Protein AF-A0A943RK81-F1 (afdb_monomer)

Mean predicted aligned error: 15.26 Å

Sequence (60 aa):
RVNIKLTASIQLVMPGIYELIRVSTEAAIAENIIAGEVPQVYTNVASEEDILNLIPTDLP

Solvent-accessible surface area (backbone atoms only — not comparable to full-atom values): 4274 Å² total; per-residue (Å²): 102,44,65,49,74,50,73,50,78,45,78,48,79,52,96,97,43,78,47,80,47,77,48,76,50,77,44,81,79,38,70,75,81,88,85,71,85,77,56,72,92,75,59,88,49,100,47,85,87,55,77,73,73,84,66,86,82,78,76,134

Nearest PDB structures (foldseek):
  1hxs-assembly1_4  TM=2.275E-01  e=8.086E+00  Human poliovirus 1 Mahoney
  3jbe-assembly1_4  TM=2.115E-01  e=9.319E+00  Human poliovirus 1 Mahoney

Foldseek 3Di:
DDKDKDKDWDWDDDVVDTDIDIDIDIDDDDPDDDDDPDPVVPPPDPDPVCPPPPDPPDDD

Structure (mmCIF, N/CA/C/O backbone):
data_AF-A0A943RK81-F1
#
_entry.id   AF-A0A943RK81-F1
#
loop_
_atom_site.group_PDB
_atom_site.id
_atom_site.type_symbol
_atom_site.label_atom_id
_atom_site.label_alt_id
_atom_site.label_comp_id
_atom_site.label_asym_id
_atom_site.label_entity_id
_atom_site.label_seq_id
_atom_site.pdbx_PDB_ins_code
_atom_site.Cartn_x
_atom_site.Cartn_y
_atom_site.Cartn_z
_atom_site.occupancy
_atom_site.B_iso_or_equiv
_atom_site.auth_seq_id
_atom_site.auth_comp_id
_atom_site.auth_asym_id
_atom_site.auth_atom_id
_atom_site.pdbx_PDB_model_num
ATOM 1 N N . ARG A 1 1 ? -14.104 -1.491 8.567 1.00 65.69 1 ARG A N 1
ATOM 2 C CA . ARG A 1 1 ? -13.005 -2.223 7.895 1.00 65.69 1 ARG A CA 1
ATOM 3 C C . ARG A 1 1 ? -11.925 -1.237 7.489 1.00 65.69 1 ARG A C 1
ATOM 5 O O . ARG A 1 1 ? -12.202 -0.332 6.714 1.00 65.69 1 ARG A O 1
ATOM 12 N N . VAL A 1 2 ? -10.739 -1.385 8.068 1.00 71.31 2 VAL A N 1
ATOM 13 C CA . VAL A 1 2 ? -9.525 -0.633 7.747 1.00 71.31 2 VAL A CA 1
ATOM 14 C C . VAL A 1 2 ? -8.624 -1.538 6.936 1.00 71.31 2 VAL A C 1
ATOM 16 O O . VAL A 1 2 ? -8.322 -2.655 7.364 1.00 71.31 2 VAL A O 1
ATOM 19 N N . ASN A 1 3 ? -8.178 -1.035 5.791 1.00 81.31 3 ASN A N 1
ATOM 20 C CA . ASN A 1 3 ? -7.244 -1.725 4.919 1.00 81.31 3 ASN A CA 1
ATOM 21 C C . ASN A 1 3 ? -5.977 -0.878 4.795 1.00 81.31 3 ASN A C 1
ATOM 23 O O . ASN A 1 3 ? -6.060 0.328 4.562 1.00 81.31 3 ASN A O 1
ATOM 27 N N . IL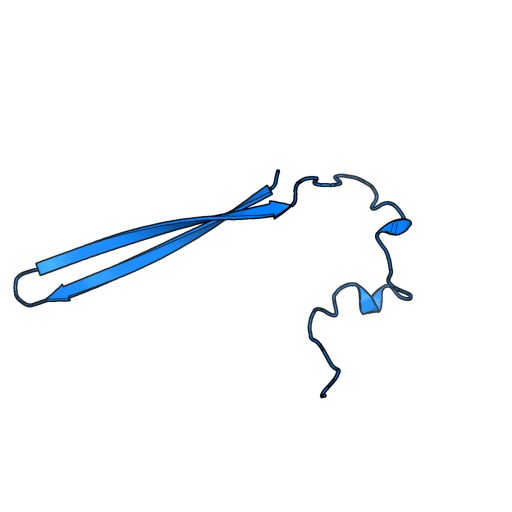E A 1 4 ? -4.810 -1.505 4.926 1.00 81.19 4 ILE A N 1
ATOM 28 C CA . ILE A 1 4 ? -3.543 -0.914 4.495 1.00 81.19 4 ILE A CA 1
ATOM 29 C C . ILE A 1 4 ? -3.397 -1.194 3.012 1.00 81.19 4 ILE A C 1
ATOM 31 O O . ILE A 1 4 ? -3.485 -2.344 2.582 1.00 81.19 4 ILE A O 1
ATOM 35 N N . LYS A 1 5 ? -3.111 -0.142 2.246 1.00 89.88 5 LYS A N 1
ATOM 36 C CA . LYS A 1 5 ? -2.665 -0.247 0.863 1.00 89.88 5 LYS A CA 1
ATOM 37 C C . LYS A 1 5 ? -1.172 0.011 0.807 1.00 89.88 5 LYS A C 1
ATOM 39 O O . LYS A 1 5 ? -0.720 1.115 1.102 1.00 89.88 5 LYS A O 1
ATOM 44 N N . LEU A 1 6 ? -0.415 -0.996 0.402 1.00 89.81 6 LEU A N 1
ATOM 45 C CA . LEU A 1 6 ? 1.027 -0.901 0.248 1.00 89.81 6 LEU A CA 1
ATOM 46 C C . LEU A 1 6 ? 1.348 -0.833 -1.240 1.00 89.81 6 LEU A C 1
ATOM 48 O O . LEU A 1 6 ? 0.941 -1.707 -2.000 1.00 89.81 6 LEU A O 1
ATOM 52 N N . THR A 1 7 ? 2.030 0.231 -1.660 1.00 93.69 7 THR A N 1
ATOM 53 C CA . THR A 1 7 ? 2.419 0.439 -3.060 1.00 93.69 7 THR A CA 1
ATOM 54 C C . THR A 1 7 ? 3.933 0.514 -3.157 1.00 93.69 7 THR A C 1
ATOM 56 O O . THR A 1 7 ? 4.554 1.355 -2.512 1.00 93.69 7 THR A O 1
ATOM 59 N N . ALA A 1 8 ? 4.516 -0.344 -3.985 1.00 93.25 8 ALA A N 1
ATOM 60 C CA . ALA A 1 8 ? 5.930 -0.350 -4.316 1.00 93.25 8 ALA A CA 1
ATOM 61 C C . ALA A 1 8 ? 6.123 0.085 -5.772 1.00 93.25 8 ALA A C 1
ATOM 63 O O . ALA A 1 8 ? 5.342 -0.276 -6.653 1.00 93.25 8 ALA A O 1
ATOM 64 N N . SER A 1 9 ? 7.169 0.870 -6.024 1.00 95.19 9 SER A N 1
ATOM 65 C CA . SER A 1 9 ? 7.593 1.236 -7.377 1.00 95.19 9 SER A CA 1
ATOM 66 C C . SER A 1 9 ? 8.927 0.565 -7.674 1.00 95.19 9 SER A C 1
ATOM 68 O O . SER A 1 9 ? 9.873 0.711 -6.906 1.00 95.19 9 SER A O 1
ATOM 70 N N . ILE A 1 10 ? 8.990 -0.169 -8.779 1.00 93.44 10 ILE A N 1
ATOM 71 C CA . ILE A 1 10 ? 10.170 -0.880 -9.261 1.00 93.44 10 ILE A CA 1
ATOM 72 C C . ILE A 1 10 ? 10.592 -0.218 -10.567 1.00 93.44 10 ILE A C 1
ATOM 74 O O . ILE A 1 10 ? 9.801 -0.116 -11.504 1.00 93.44 10 ILE A O 1
ATOM 78 N N . GLN A 1 11 ? 11.835 0.242 -10.627 1.00 94.31 11 GLN A N 1
ATOM 79 C CA . GLN A 1 11 ? 12.424 0.788 -11.842 1.00 94.31 11 GLN A CA 1
ATOM 80 C C . GLN A 1 11 ? 13.257 -0.306 -12.509 1.00 94.31 11 GLN A C 1
ATOM 82 O O . GLN A 1 11 ? 14.242 -0.775 -11.939 1.00 94.31 11 GLN A O 1
ATOM 87 N N . LEU A 1 12 ? 12.846 -0.726 -13.701 1.00 91.44 12 LEU A N 1
ATOM 88 C CA . LEU A 1 12 ? 13.533 -1.738 -14.489 1.00 91.44 12 LEU A CA 1
ATOM 89 C C . LEU A 1 12 ? 14.357 -1.051 -15.578 1.00 91.44 12 LEU A C 1
ATOM 91 O O . LEU A 1 12 ? 13.811 -0.368 -16.446 1.00 91.44 12 LEU A O 1
ATOM 95 N N . VAL A 1 13 ? 15.676 -1.235 -15.525 1.00 94.12 13 VAL A N 1
ATOM 96 C CA . VAL A 1 13 ? 16.618 -0.679 -16.502 1.00 94.12 13 VAL A CA 1
ATOM 97 C C . VAL A 1 13 ? 17.393 -1.819 -17.147 1.00 94.12 13 VAL A C 1
ATOM 99 O O . VAL A 1 13 ? 18.125 -2.543 -16.476 1.00 94.12 13 VAL A O 1
ATOM 102 N N . MET A 1 14 ? 17.229 -1.970 -18.459 1.00 91.62 14 MET A N 1
ATOM 103 C CA . MET A 1 14 ? 17.931 -2.941 -19.299 1.00 91.62 14 MET A CA 1
ATOM 104 C C . MET A 1 14 ? 18.369 -2.257 -20.605 1.00 91.62 14 MET A C 1
ATOM 106 O O . MET A 1 14 ? 17.839 -1.201 -20.957 1.00 91.62 14 MET A O 1
ATOM 110 N N . PRO A 1 15 ? 19.323 -2.818 -21.367 1.00 93.44 15 PRO A N 1
ATOM 111 C CA . PRO A 1 15 ? 19.685 -2.259 -22.666 1.00 93.44 15 PRO A CA 1
ATOM 112 C C . PRO A 1 15 ? 18.456 -2.148 -23.585 1.00 93.44 15 PRO A C 1
ATOM 114 O O . PRO A 1 15 ? 17.827 -3.149 -23.915 1.00 93.44 15 PRO A O 1
ATOM 117 N N . GLY A 1 16 ? 18.099 -0.920 -23.971 1.00 91.12 16 GLY A N 1
ATOM 118 C CA . GLY A 1 16 ? 16.942 -0.631 -24.827 1.00 91.12 16 GLY A CA 1
ATOM 119 C C . GLY A 1 16 ? 15.574 -0.622 -24.131 1.00 91.12 16 GLY A C 1
ATOM 120 O O . GLY A 1 16 ? 14.585 -0.323 -24.795 1.00 91.12 16 GLY A O 1
ATOM 121 N N . ILE A 1 17 ? 15.492 -0.907 -22.826 1.00 87.69 17 ILE A N 1
ATOM 122 C CA . ILE A 1 17 ? 14.228 -0.926 -22.072 1.00 87.69 17 ILE A CA 1
ATOM 123 C C . ILE A 1 17 ? 14.388 -0.135 -20.773 1.00 87.69 17 ILE A C 1
ATOM 125 O O . ILE A 1 17 ? 15.263 -0.410 -19.951 1.00 87.69 17 ILE A O 1
ATOM 129 N N . TYR A 1 18 ? 13.494 0.829 -20.580 1.00 91.81 18 TYR A N 1
ATOM 130 C CA . TYR A 1 18 ? 13.351 1.587 -19.345 1.00 91.81 18 TYR A CA 1
ATOM 131 C C . TYR A 1 18 ? 11.878 1.595 -18.950 1.00 91.81 18 TYR A C 1
ATOM 133 O O . TYR A 1 18 ? 11.046 2.126 -19.687 1.00 91.81 18 TYR A O 1
ATOM 141 N N . GLU A 1 19 ? 11.555 1.013 -17.798 1.00 93.75 19 GLU A N 1
ATOM 142 C CA . GLU A 1 19 ? 10.170 0.867 -17.359 1.00 93.75 19 GLU A CA 1
ATOM 143 C C . GLU A 1 19 ? 10.014 1.134 -15.859 1.00 93.75 19 GLU A C 1
ATOM 145 O O . GLU A 1 19 ? 10.865 0.772 -15.045 1.00 93.75 19 GLU A O 1
ATOM 150 N N . LEU A 1 20 ? 8.906 1.779 -15.488 1.00 94.00 20 LEU A N 1
ATOM 151 C CA . LEU A 1 20 ? 8.510 1.983 -14.099 1.00 94.00 20 LEU A CA 1
ATOM 152 C C . LEU A 1 20 ? 7.273 1.136 -13.807 1.00 94.00 20 LEU A C 1
ATOM 154 O O . LEU A 1 20 ? 6.170 1.455 -14.250 1.00 94.00 20 LEU A O 1
ATOM 158 N N . ILE A 1 21 ? 7.457 0.090 -1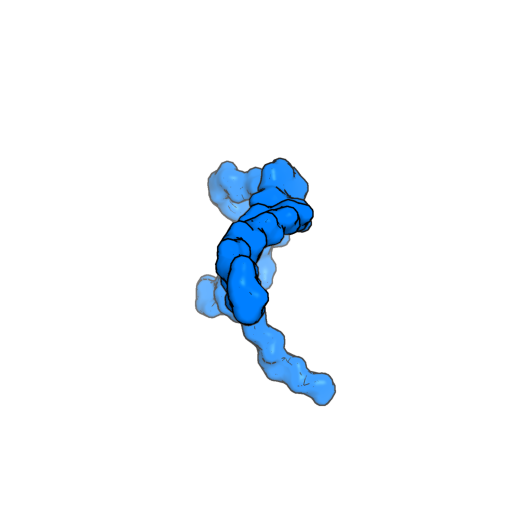3.015 1.00 93.75 21 ILE A N 1
ATOM 159 C CA . ILE A 1 21 ? 6.415 -0.861 -12.642 1.00 93.75 21 ILE A CA 1
ATOM 160 C C . ILE A 1 21 ? 5.904 -0.488 -11.251 1.00 93.75 21 ILE A C 1
ATOM 162 O O . ILE A 1 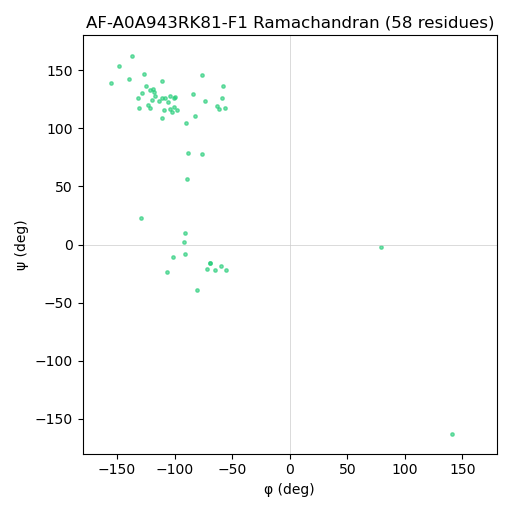21 ? 6.682 -0.354 -10.309 1.00 93.75 21 ILE A O 1
ATOM 166 N N . ARG A 1 22 ? 4.588 -0.320 -11.095 1.00 94.56 22 ARG A N 1
ATOM 167 C CA . ARG A 1 22 ? 3.955 -0.083 -9.790 1.00 94.56 22 ARG A CA 1
ATOM 168 C C . ARG A 1 22 ? 3.182 -1.317 -9.365 1.00 94.56 22 ARG A C 1
ATOM 170 O O . ARG A 1 22 ? 2.316 -1.782 -10.097 1.00 94.56 22 ARG A O 1
ATOM 177 N N . VAL A 1 23 ? 3.474 -1.813 -8.171 1.00 92.81 23 VAL A N 1
ATOM 178 C CA . VAL A 1 23 ? 2.807 -2.973 -7.582 1.0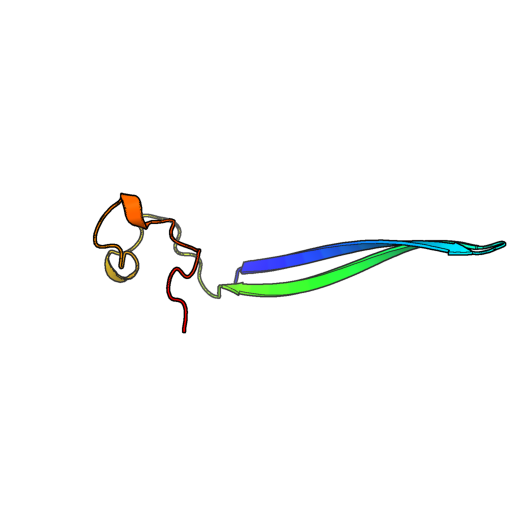0 92.81 23 VAL A CA 1
ATOM 179 C C . VAL A 1 23 ? 2.088 -2.512 -6.326 1.00 92.81 23 VAL A C 1
ATOM 181 O O . VAL A 1 23 ? 2.697 -1.874 -5.471 1.00 92.81 23 VAL A O 1
ATOM 184 N N . SER A 1 24 ? 0.797 -2.815 -6.208 1.00 93.38 24 SER A N 1
ATOM 185 C CA . SER A 1 24 ? 0.008 -2.484 -5.021 1.00 93.38 24 SER A CA 1
ATOM 186 C C . SER A 1 24 ? -0.656 -3.720 -4.436 1.00 93.38 24 SER A C 1
ATOM 188 O O . SER A 1 24 ? -1.244 -4.501 -5.180 1.00 93.38 24 SER A O 1
ATOM 190 N N . THR A 1 25 ? -0.620 -3.850 -3.114 1.00 89.75 25 THR A N 1
ATOM 191 C CA . THR A 1 25 ? -1.334 -4.885 -2.362 1.00 89.75 25 THR A CA 1
ATOM 192 C C . THR A 1 25 ? -2.177 -4.247 -1.266 1.00 89.75 25 THR A C 1
ATOM 194 O O . THR A 1 25 ? -1.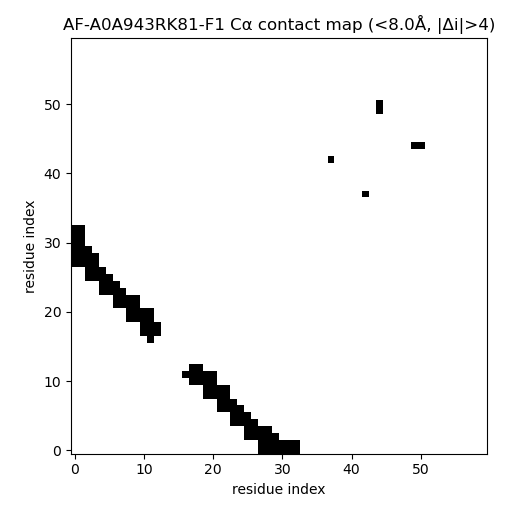793 -3.224 -0.697 1.00 89.75 25 THR A O 1
ATOM 197 N N . GLU A 1 26 ? -3.329 -4.842 -0.969 1.00 89.06 26 GLU A N 1
ATOM 198 C CA . GLU A 1 26 ? -4.222 -4.402 0.100 1.00 89.06 26 GLU A CA 1
ATOM 199 C C . GLU A 1 26 ? -4.356 -5.512 1.145 1.00 89.06 26 GLU A C 1
ATOM 201 O O . GLU A 1 26 ? -4.584 -6.671 0.804 1.00 89.06 26 GLU A O 1
ATOM 206 N N . ALA A 1 27 ? -4.190 -5.158 2.418 1.00 80.44 27 ALA A N 1
ATOM 207 C CA . ALA A 1 27 ? -4.332 -6.069 3.548 1.00 80.44 27 ALA A CA 1
ATOM 208 C C . ALA A 1 27 ? -5.280 -5.460 4.585 1.00 80.44 27 ALA A C 1
ATOM 210 O O . ALA A 1 27 ? -5.130 -4.298 4.969 1.00 80.44 27 ALA A O 1
ATOM 211 N N . ALA A 1 28 ? -6.263 -6.235 5.043 1.00 74.81 28 ALA A N 1
ATOM 212 C CA . ALA A 1 28 ? -7.155 -5.813 6.115 1.00 74.81 28 ALA A CA 1
ATOM 213 C C . ALA A 1 28 ? -6.403 -5.854 7.451 1.00 74.81 28 ALA A C 1
ATOM 215 O O . ALA A 1 28 ? -5.874 -6.895 7.830 1.00 74.81 28 ALA A O 1
ATOM 216 N N . ILE A 1 29 ? -6.364 -4.727 8.158 1.00 73.19 29 ILE A N 1
ATOM 217 C CA . ILE A 1 29 ? -5.701 -4.610 9.469 1.00 73.19 29 ILE A CA 1
ATOM 218 C C . ILE A 1 29 ? -6.686 -4.523 10.630 1.00 73.19 29 ILE A C 1
ATOM 220 O O . ILE A 1 29 ? -6.323 -4.862 11.750 1.00 73.19 29 ILE A O 1
ATOM 224 N N . ALA A 1 30 ? -7.927 -4.091 10.391 1.00 65.88 30 ALA A N 1
ATOM 225 C CA . ALA A 1 30 ? -8.949 -4.063 11.434 1.00 65.88 30 ALA A CA 1
ATOM 226 C C . ALA A 1 30 ? -10.363 -4.136 10.851 1.00 65.88 30 ALA A C 1
ATOM 228 O O . ALA A 1 30 ? -10.687 -3.475 9.861 1.00 65.88 30 ALA A O 1
ATOM 229 N N . GLU A 1 31 ? -11.250 -4.900 11.484 1.00 60.00 31 GLU A N 1
ATOM 230 C CA . GLU A 1 31 ? -12.659 -4.944 11.085 1.00 60.00 31 GLU A CA 1
ATOM 231 C C . GLU A 1 31 ? -13.446 -3.749 11.645 1.00 60.00 31 GLU A C 1
ATOM 233 O O . GLU A 1 31 ? -14.205 -3.119 10.898 1.00 60.00 31 GLU A O 1
ATOM 238 N N . ASN A 1 32 ? -13.158 -3.360 12.893 1.00 58.28 32 ASN A N 1
ATOM 239 C CA . ASN A 1 32 ? -13.787 -2.255 13.617 1.00 58.28 32 ASN A CA 1
ATOM 240 C C . ASN A 1 32 ? -12.755 -1.205 14.052 1.00 58.2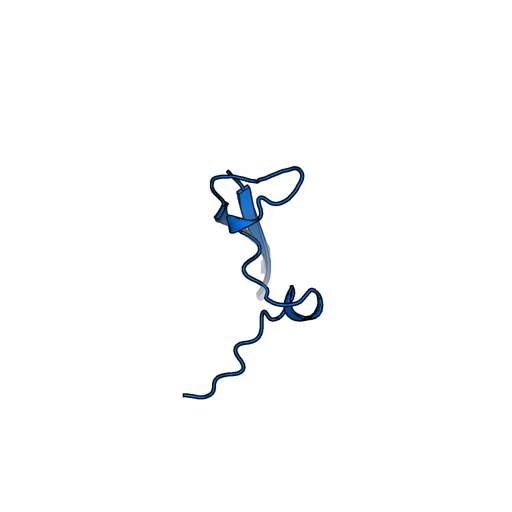8 32 ASN A C 1
ATOM 242 O O . ASN A 1 32 ? -11.713 -1.550 14.600 1.00 58.28 32 ASN A O 1
ATOM 246 N N . ILE A 1 33 ? -13.065 0.072 13.817 1.00 60.47 33 ILE A N 1
ATOM 247 C CA . ILE A 1 33 ? -12.355 1.208 14.419 1.00 60.47 33 ILE A CA 1
ATOM 248 C C . ILE A 1 33 ? -13.217 1.687 15.578 1.00 60.47 33 ILE A C 1
ATOM 250 O O . ILE A 1 33 ? -14.390 1.993 15.366 1.00 60.47 33 ILE A O 1
ATOM 254 N N . ILE A 1 34 ? -12.650 1.777 16.776 1.00 61.25 34 ILE A N 1
ATOM 255 C CA . ILE A 1 34 ? -13.308 2.456 17.890 1.00 61.25 34 ILE A CA 1
ATOM 256 C C . ILE A 1 34 ? -12.862 3.918 17.833 1.00 61.25 34 ILE A C 1
ATOM 258 O O . ILE A 1 34 ? -11.711 4.225 18.122 1.00 61.25 34 ILE A O 1
ATOM 262 N N . ALA A 1 35 ? -13.746 4.807 17.381 1.00 58.34 35 ALA A N 1
ATOM 263 C CA . ALA A 1 35 ? -13.508 6.248 17.378 1.00 58.34 35 ALA A CA 1
ATOM 264 C C . ALA A 1 35 ? -14.268 6.876 18.556 1.00 58.34 35 ALA A C 1
ATOM 266 O O . ALA A 1 35 ? -15.497 6.832 18.582 1.00 58.34 35 ALA A O 1
ATOM 267 N N . GLY A 1 36 ? -13.541 7.422 19.533 1.00 65.31 36 GLY A N 1
ATOM 268 C CA . GLY A 1 36 ? -14.088 7.942 20.792 1.00 65.31 36 GLY A CA 1
ATOM 269 C C . GLY A 1 36 ? -13.174 7.617 21.975 1.00 65.31 36 GLY A C 1
ATOM 270 O O . GLY A 1 36 ? -12.012 7.268 21.770 1.00 65.31 36 GLY A O 1
ATOM 271 N N . GLU A 1 37 ? -13.686 7.712 23.206 1.00 58.75 37 GLU A N 1
ATOM 272 C CA . GLU A 1 37 ? -12.970 7.194 24.379 1.00 58.75 37 GLU A CA 1
ATOM 273 C C . GLU A 1 37 ? -12.704 5.694 24.202 1.00 58.75 37 GLU A C 1
ATOM 275 O O . GLU A 1 37 ? -13.622 4.917 23.921 1.00 58.75 37 GLU A O 1
ATOM 280 N N . VAL A 1 38 ? -11.436 5.290 24.331 1.00 58.53 38 VAL A N 1
ATOM 281 C CA . VAL A 1 38 ? -11.033 3.883 24.261 1.00 58.53 38 VAL A CA 1
ATOM 282 C C . VAL A 1 38 ? -11.698 3.158 25.435 1.00 58.53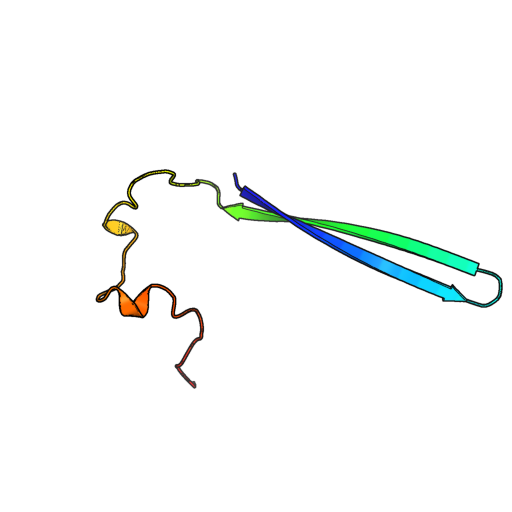 38 VAL A C 1
ATOM 284 O O . VAL A 1 38 ? -11.445 3.526 26.584 1.00 58.53 38 VAL A O 1
ATOM 287 N N . PRO A 1 39 ? -12.554 2.147 25.197 1.00 58.28 39 PRO A N 1
ATOM 288 C CA . PRO A 1 39 ? -13.191 1.422 26.285 1.00 58.28 39 PRO A CA 1
ATOM 289 C C . PRO A 1 39 ? -12.119 0.813 27.188 1.00 58.28 39 PRO A C 1
ATOM 291 O O . PRO A 1 39 ? -11.171 0.214 26.679 1.00 58.28 39 PRO A O 1
ATOM 294 N N . GLN A 1 40 ? -12.289 0.914 28.511 1.00 58.19 40 GLN A N 1
ATOM 295 C CA . GLN A 1 40 ? -11.266 0.499 29.485 1.00 58.19 40 GLN A CA 1
ATOM 296 C C . GLN A 1 40 ? -10.790 -0.958 29.331 1.00 58.19 40 GLN A C 1
ATOM 298 O O . GLN A 1 40 ? -9.687 -1.300 29.740 1.00 58.19 40 GLN A O 1
ATOM 303 N N . VAL A 1 41 ? -11.594 -1.816 28.697 1.00 57.69 41 VAL A N 1
ATOM 304 C CA . VAL A 1 41 ? -11.247 -3.209 28.364 1.00 57.69 41 VAL A CA 1
ATOM 305 C C . VAL A 1 41 ? -10.161 -3.360 27.287 1.00 57.69 41 VAL A C 1
ATOM 307 O O . VAL A 1 41 ? -9.595 -4.441 27.166 1.00 57.69 41 VAL A O 1
ATOM 310 N N . TYR A 1 42 ? -9.856 -2.312 26.516 1.00 50.34 42 TYR A N 1
ATOM 311 C CA . TYR A 1 42 ? -8.785 -2.307 25.508 1.00 50.34 42 TYR A CA 1
ATOM 312 C C . TYR A 1 42 ? -7.506 -1.598 25.984 1.00 50.34 42 TYR A C 1
ATOM 314 O O . TYR A 1 42 ? -6.466 -1.728 25.343 1.00 50.34 42 TYR A O 1
ATOM 322 N N . THR A 1 43 ? -7.548 -0.893 27.118 1.00 52.56 43 THR A N 1
ATOM 323 C CA . THR A 1 43 ? -6.366 -0.380 27.828 1.00 52.56 43 THR A CA 1
ATOM 324 C C . THR A 1 43 ? -5.871 -1.435 28.811 1.00 52.56 43 THR A C 1
ATOM 326 O O . THR A 1 43 ? -6.129 -1.354 30.007 1.00 52.56 43 THR A O 1
ATOM 329 N N . ASN A 1 44 ? -5.162 -2.448 28.312 1.00 52.41 44 ASN A N 1
ATOM 330 C CA . ASN A 1 44 ? -4.411 -3.366 29.171 1.00 52.41 44 ASN A CA 1
ATOM 331 C C . ASN A 1 44 ? -2.991 -2.830 29.404 1.00 52.41 44 ASN A C 1
ATOM 333 O O . ASN A 1 44 ? -2.006 -3.472 29.053 1.00 52.41 44 ASN A O 1
ATOM 337 N N . VAL A 1 45 ? -2.899 -1.607 29.922 1.00 54.16 45 VAL A N 1
ATOM 338 C CA . VAL A 1 45 ? -1.632 -0.988 30.313 1.00 54.16 45 VAL A CA 1
ATOM 339 C C . VAL A 1 45 ? -1.743 -0.610 31.781 1.00 54.16 45 VAL A C 1
ATOM 341 O O . VAL A 1 45 ? -2.649 0.118 32.180 1.00 54.16 45 VAL A O 1
ATOM 344 N N . ALA A 1 46 ? -0.866 -1.171 32.611 1.00 58.03 46 ALA A N 1
ATOM 345 C CA . ALA A 1 46 ? -0.845 -0.888 34.045 1.00 58.03 46 ALA A CA 1
ATOM 346 C C . ALA A 1 46 ? -0.373 0.550 34.348 1.00 58.03 46 ALA A C 1
ATOM 348 O O . ALA A 1 46 ? -0.585 1.037 35.458 1.00 58.03 46 ALA A O 1
ATOM 349 N N . SER A 1 47 ? 0.246 1.225 33.370 1.00 57.66 47 SER A N 1
ATOM 350 C CA . SER A 1 47 ? 0.748 2.597 33.455 1.00 57.66 47 SER A CA 1
ATOM 351 C C . SER A 1 47 ? 0.670 3.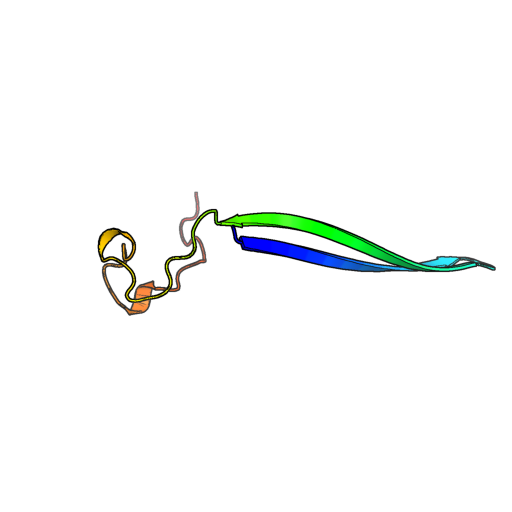312 32.092 1.00 57.66 47 SER A C 1
ATOM 353 O O . SER A 1 47 ? 0.711 2.666 31.044 1.00 57.66 47 SER A O 1
ATOM 355 N N . GLU A 1 48 ? 0.566 4.647 32.086 1.00 60.25 48 GLU A N 1
ATOM 356 C CA . GLU A 1 48 ? 0.547 5.461 30.852 1.00 60.25 48 GLU A CA 1
ATOM 357 C C . GLU A 1 48 ? 1.872 5.399 30.067 1.00 60.25 48 GLU A C 1
ATOM 359 O O . GLU A 1 48 ? 1.892 5.616 28.856 1.00 60.25 48 GLU A O 1
ATOM 364 N N . GLU A 1 49 ? 2.974 5.052 30.735 1.00 63.12 49 GLU A N 1
ATOM 365 C CA . GLU A 1 49 ? 4.306 4.937 30.130 1.00 63.12 49 GLU A CA 1
ATOM 366 C C . GLU A 1 49 ? 4.431 3.702 29.216 1.00 63.12 49 GLU A C 1
ATOM 368 O O . GLU A 1 49 ? 5.241 3.694 28.290 1.00 63.12 49 GLU A O 1
ATOM 373 N N . ASP A 1 50 ? 3.571 2.695 29.402 1.00 58.66 50 ASP A N 1
ATOM 374 C CA . ASP A 1 50 ? 3.597 1.423 28.665 1.00 58.66 50 ASP A CA 1
ATOM 375 C C . ASP A 1 50 ? 2.714 1.405 27.405 1.00 58.66 50 ASP A C 1
ATOM 377 O O . ASP A 1 50 ? 2.642 0.393 26.703 1.00 58.66 50 ASP A O 1
ATOM 381 N N . ILE A 1 51 ? 2.059 2.525 27.072 1.00 60.94 51 ILE A N 1
ATOM 382 C CA . ILE A 1 51 ? 1.117 2.644 25.939 1.00 60.94 51 ILE A CA 1
ATOM 383 C C . ILE A 1 51 ? 1.772 2.337 24.574 1.00 60.94 51 ILE A C 1
ATOM 385 O O . ILE A 1 51 ? 1.070 2.025 23.611 1.00 60.94 51 ILE A O 1
ATOM 389 N N . LEU A 1 52 ? 3.106 2.378 24.470 1.00 60.56 52 LEU A N 1
ATOM 390 C CA . LEU A 1 52 ? 3.847 2.225 23.209 1.00 60.56 52 LEU A CA 1
ATOM 391 C C . LEU A 1 52 ? 4.988 1.190 23.229 1.00 60.56 52 LEU A C 1
ATOM 393 O O . LEU A 1 52 ? 5.865 1.238 22.364 1.00 60.56 52 LEU A O 1
ATOM 397 N N . ASN A 1 53 ? 4.972 0.205 24.133 1.00 56.28 53 ASN A N 1
ATOM 398 C CA . ASN A 1 53 ? 5.948 -0.893 24.098 1.00 56.28 53 ASN A CA 1
ATOM 399 C C . ASN A 1 53 ? 5.616 -1.918 22.992 1.00 56.28 53 ASN A C 1
ATOM 401 O O . ASN A 1 53 ? 5.082 -2.995 23.234 1.00 56.28 53 ASN A O 1
ATOM 405 N N . LEU A 1 54 ? 5.945 -1.569 21.742 1.00 55.19 54 LEU A N 1
ATOM 406 C CA . LEU A 1 54 ? 5.825 -2.435 20.556 1.00 55.19 54 LEU A CA 1
ATOM 407 C C . LEU A 1 54 ? 7.098 -3.246 20.255 1.00 55.19 54 LEU A C 1
ATOM 409 O O . LEU A 1 54 ? 7.209 -3.846 19.185 1.00 55.19 54 LEU A O 1
ATOM 413 N N . ILE A 1 55 ? 8.072 -3.256 21.165 1.00 55.19 55 ILE A N 1
ATOM 414 C CA . ILE A 1 55 ? 9.313 -4.018 21.011 1.00 55.19 55 ILE A CA 1
ATOM 415 C C . ILE A 1 55 ? 9.277 -5.181 22.007 1.00 55.19 55 ILE A C 1
ATOM 417 O O . ILE A 1 55 ? 9.264 -4.927 23.210 1.00 55.19 55 ILE A O 1
ATOM 421 N N . PRO A 1 56 ? 9.263 -6.444 21.544 1.00 51.38 56 PRO A N 1
ATOM 422 C CA . PRO A 1 56 ? 9.391 -7.593 22.428 1.00 51.38 56 PRO A CA 1
ATOM 423 C C . PRO A 1 56 ? 10.744 -7.521 23.142 1.00 51.38 56 PRO A C 1
ATOM 425 O O . PRO A 1 56 ? 11.790 -7.550 22.493 1.00 51.38 56 PRO A O 1
ATOM 428 N N . THR A 1 57 ? 10.730 -7.388 24.466 1.00 64.44 57 THR A N 1
ATOM 429 C CA . THR A 1 57 ? 11.944 -7.386 25.301 1.00 64.44 57 THR A CA 1
ATOM 430 C C . THR A 1 57 ? 12.324 -8.775 25.803 1.00 64.44 57 THR A C 1
ATOM 432 O O . THR A 1 57 ? 13.409 -8.944 26.355 1.00 64.44 57 THR A O 1
ATOM 435 N N . ASP A 1 58 ? 11.464 -9.771 25.590 1.00 60.59 58 ASP A N 1
ATOM 436 C CA . ASP A 1 58 ? 11.727 -11.144 26.000 1.00 60.59 58 ASP A CA 1
ATOM 437 C C . ASP A 1 58 ? 12.609 -11.837 24.954 1.00 60.59 58 ASP A C 1
ATOM 439 O O . ASP A 1 58 ? 12.195 -12.105 23.823 1.00 60.59 58 ASP A O 1
ATOM 443 N N . LEU A 1 59 ? 13.857 -12.105 25.338 1.00 58.22 59 LEU A N 1
ATOM 444 C CA . LEU A 1 59 ? 14.704 -13.091 24.671 1.00 58.22 59 LEU A CA 1
ATOM 445 C C . LEU A 1 59 ? 14.251 -14.501 25.107 1.00 58.22 59 LEU A C 1
ATOM 447 O O . LEU A 1 59 ? 13.804 -14.646 26.245 1.00 58.22 59 LEU A O 1
ATOM 451 N N . PRO A 1 60 ? 14.330 -15.506 24.213 1.00 56.38 60 PRO A N 1
ATOM 452 C CA . PRO A 1 60 ? 13.773 -16.846 24.425 1.00 56.38 60 PRO A CA 1
ATOM 453 C C . PRO A 1 60 ? 14.329 -17.584 25.647 1.00 56.38 60 PRO A C 1
ATOM 455 O O . PRO A 1 60 ? 15.513 -17.364 25.994 1.00 56.38 60 PRO A O 1
#

pLDDT: mean 72.79, std 16.18, range [50.34, 95.19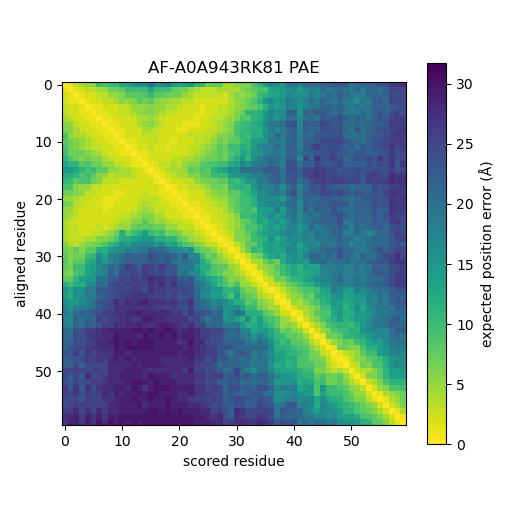]

Radius of gyration: 20.55 Å; Cα contacts (8 Å, |Δi|>4): 57; chains: 1; bounding box: 34×25×59 Å

Secondary structure (DSSP, 8-state):
-EEEEEEEEEEEEETTEEEEEEEEEEEEEES----SSPPTTT---SSGGGTT--S-----